Protein AF-A0A2E0H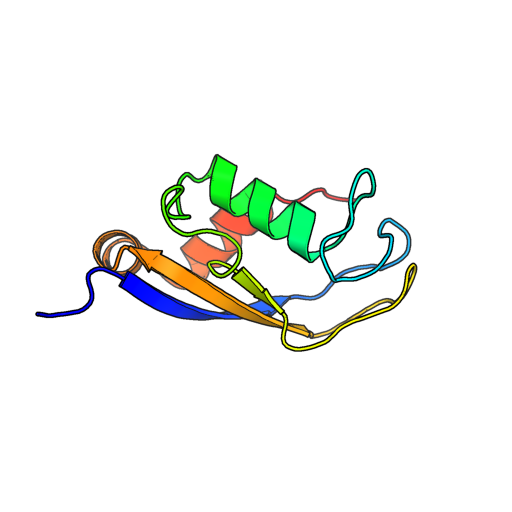Q20-F1 (afdb_monomer_lite)

Foldseek 3Di:
DPPQKDKDKDKDWDQQQQAQKADDDPPTHHVQVLLVVLCVVVVFDDPVDPDPQKDKPDIDGGRDGGPITMMMGMGGPVVPVVDDPVRVVVSSVVSGDPD

Radius of gyration: 13.51 Å; chains: 1; bounding box: 32×29×34 Å

Structure (mmCIF, N/CA/C/O backbone):
data_AF-A0A2E0HQ20-F1
#
_entry.id   AF-A0A2E0HQ20-F1
#
loop_
_atom_site.group_PDB
_atom_site.id
_atom_site.type_symbol
_atom_site.label_atom_id
_atom_site.label_alt_id
_atom_site.label_comp_id
_atom_site.label_asym_id
_atom_site.label_entity_id
_atom_site.label_seq_id
_atom_site.pdbx_PDB_ins_code
_atom_site.Cartn_x
_atom_site.Cartn_y
_atom_site.Cartn_z
_atom_site.occupancy
_atom_site.B_iso_or_equiv
_atom_site.auth_seq_id
_atom_site.auth_comp_id
_atom_site.auth_asym_id
_atom_site.auth_atom_id
_atom_site.pdbx_PDB_model_num
ATOM 1 N N . MET A 1 1 ? -17.198 17.661 16.022 1.00 44.31 1 MET A N 1
ATOM 2 C CA . MET A 1 1 ? -17.327 16.490 15.132 1.00 44.31 1 MET A CA 1
ATOM 3 C C . MET A 1 1 ? -16.014 15.743 15.207 1.00 44.31 1 MET A C 1
ATOM 5 O O . MET A 1 1 ? -14.995 16.309 14.838 1.00 44.31 1 MET A O 1
ATOM 9 N N . THR A 1 2 ? -15.994 14.564 15.818 1.00 52.59 2 THR A N 1
ATOM 10 C CA . THR A 1 2 ? -14.808 13.701 15.779 1.00 52.59 2 THR A CA 1
ATOM 11 C C . THR A 1 2 ? -14.654 13.180 14.361 1.00 52.59 2 THR A C 1
ATOM 13 O O . THR A 1 2 ? -15.635 12.729 13.785 1.00 52.59 2 THR A O 1
ATOM 16 N N . ASP A 1 3 ? -13.450 13.270 13.806 1.00 71.88 3 ASP A N 1
ATOM 17 C CA . ASP A 1 3 ? -13.147 12.690 12.502 1.00 71.88 3 ASP A CA 1
ATOM 18 C C . ASP A 1 3 ? -13.410 11.171 12.555 1.00 71.88 3 ASP A C 1
ATOM 20 O O . ASP A 1 3 ? -12.815 10.449 13.376 1.00 71.88 3 ASP A O 1
ATOM 24 N N . ASP A 1 4 ? -14.350 10.712 11.722 1.00 88.62 4 ASP A N 1
ATOM 25 C CA . ASP A 1 4 ? -14.742 9.304 11.583 1.00 88.62 4 ASP A CA 1
ATOM 26 C C . ASP A 1 4 ? -13.606 8.454 11.002 1.00 88.62 4 ASP A C 1
ATOM 28 O O . ASP A 1 4 ? -13.638 7.220 11.079 1.00 88.62 4 ASP A O 1
ATOM 32 N N . ASN A 1 5 ? -12.565 9.107 10.485 1.00 90.38 5 ASN A N 1
ATOM 33 C CA . ASN A 1 5 ? -11.354 8.477 10.004 1.00 90.38 5 ASN A CA 1
ATOM 34 C C . ASN A 1 5 ? -10.174 8.661 10.969 1.00 90.38 5 ASN A C 1
ATOM 36 O O . ASN A 1 5 ? -10.124 9.537 11.838 1.00 90.38 5 ASN A O 1
ATOM 40 N N . VAL A 1 6 ? -9.199 7.771 10.818 1.00 92.75 6 VAL A N 1
ATOM 41 C CA . VAL A 1 6 ? -7.869 7.866 11.415 1.00 92.75 6 VAL A CA 1
ATOM 42 C C . VAL A 1 6 ? -6.833 7.790 10.306 1.00 92.75 6 VAL A C 1
ATOM 44 O O . VAL A 1 6 ? -6.986 7.022 9.356 1.00 92.75 6 VAL A O 1
ATOM 47 N N . ARG A 1 7 ? -5.760 8.572 10.442 1.00 93.25 7 ARG A N 1
ATOM 48 C CA . ARG A 1 7 ? -4.629 8.552 9.514 1.00 93.25 7 ARG A CA 1
ATOM 49 C C . ARG A 1 7 ? -3.481 7.770 10.135 1.00 93.25 7 ARG A C 1
ATOM 51 O O . ARG A 1 7 ? -2.933 8.170 11.159 1.00 93.25 7 ARG A O 1
ATOM 58 N N . LEU A 1 8 ? -3.145 6.642 9.528 1.00 94.75 8 LEU A N 1
ATOM 59 C CA . LEU A 1 8 ? -2.123 5.719 10.003 1.00 94.75 8 LEU A CA 1
ATOM 60 C C . LEU A 1 8 ? -0.845 5.912 9.197 1.00 94.75 8 LEU A C 1
ATOM 62 O O . LEU A 1 8 ? -0.891 5.904 7.970 1.00 94.75 8 LEU A O 1
ATOM 66 N N . ALA A 1 9 ? 0.288 6.047 9.881 1.00 95.62 9 ALA A N 1
ATOM 67 C CA . ALA A 1 9 ? 1.598 5.978 9.251 1.00 95.62 9 ALA A CA 1
ATOM 68 C C . ALA A 1 9 ? 2.080 4.523 9.215 1.00 95.62 9 ALA A C 1
ATOM 70 O O . ALA A 1 9 ? 1.984 3.805 10.211 1.00 95.62 9 ALA A O 1
ATOM 71 N N . PHE A 1 10 ? 2.627 4.104 8.081 1.00 95.50 10 PHE A N 1
ATOM 72 C CA . PHE A 1 10 ? 3.172 2.768 7.878 1.00 95.50 10 PHE A CA 1
ATOM 73 C C . PHE A 1 10 ? 4.507 2.838 7.133 1.00 95.50 10 PHE A C 1
ATOM 75 O O . PHE A 1 10 ? 4.908 3.889 6.624 1.00 95.50 10 PHE A O 1
ATOM 82 N N . ARG A 1 11 ? 5.222 1.712 7.104 1.00 96.75 11 ARG A N 1
ATOM 83 C CA . ARG A 1 11 ? 6.467 1.559 6.350 1.00 96.75 11 ARG A CA 1
ATOM 84 C C . ARG A 1 11 ? 6.373 0.328 5.464 1.00 96.75 11 ARG A C 1
ATOM 86 O O . ARG A 1 11 ? 5.789 -0.663 5.888 1.00 96.75 11 ARG A O 1
ATOM 93 N N . ILE A 1 12 ? 6.969 0.401 4.282 1.00 95.62 12 ILE A N 1
ATOM 94 C CA . ILE A 1 12 ? 7.027 -0.694 3.306 1.00 95.62 12 ILE A CA 1
ATOM 95 C C . ILE A 1 12 ? 8.446 -0.859 2.769 1.00 95.62 12 ILE A C 1
ATOM 97 O O . ILE A 1 12 ? 9.197 0.114 2.679 1.00 95.62 12 ILE A O 1
ATOM 101 N N . GLY A 1 13 ? 8.788 -2.081 2.380 1.00 95.44 13 GLY A N 1
ATOM 102 C CA . GLY A 1 13 ? 9.915 -2.372 1.500 1.00 95.44 13 GLY A CA 1
ATOM 103 C C . GLY A 1 13 ? 9.399 -3.054 0.238 1.00 95.44 13 GLY A C 1
ATOM 104 O O . GLY A 1 13 ? 8.342 -3.678 0.279 1.00 95.44 13 GLY A O 1
ATOM 105 N N . TYR A 1 14 ? 10.109 -2.900 -0.873 1.00 95.00 14 TYR A N 1
ATOM 106 C CA . TYR A 1 14 ? 9.754 -3.531 -2.142 1.00 95.00 14 TYR A CA 1
ATOM 107 C C . TYR A 1 14 ? 10.983 -3.708 -3.032 1.00 95.00 14 TYR A C 1
ATOM 109 O O . TYR A 1 14 ? 11.934 -2.914 -2.977 1.00 95.00 14 TYR A O 1
ATOM 117 N N . LEU A 1 15 ? 10.934 -4.750 -3.861 1.00 95.62 15 LEU A N 1
ATOM 118 C CA . LEU A 1 15 ? 11.838 -4.922 -4.989 1.00 95.62 15 LEU A CA 1
ATOM 119 C C . LEU A 1 15 ? 11.279 -4.129 -6.172 1.00 95.62 15 LEU A C 1
ATOM 121 O O . LEU A 1 15 ? 10.098 -4.233 -6.484 1.00 95.62 15 LEU A O 1
ATOM 125 N N . GLY A 1 16 ? 12.096 -3.265 -6.764 1.00 95.88 16 GLY A N 1
ATOM 126 C CA . GLY A 1 16 ? 11.653 -2.272 -7.742 1.00 95.88 16 GLY A CA 1
ATOM 127 C C . GLY A 1 16 ? 11.486 -2.813 -9.157 1.00 95.88 16 GLY A C 1
ATOM 128 O O . GLY A 1 16 ? 10.800 -2.177 -9.952 1.00 95.88 16 GLY A O 1
ATOM 129 N N . ASP A 1 17 ? 12.095 -3.958 -9.466 1.00 95.69 17 ASP A N 1
ATOM 130 C CA . ASP A 1 17 ? 12.219 -4.506 -10.825 1.00 95.69 17 ASP A CA 1
ATOM 131 C C . ASP A 1 17 ? 10.856 -4.712 -11.512 1.00 95.69 17 ASP A C 1
ATOM 133 O O . ASP A 1 17 ? 10.724 -4.497 -12.716 1.00 95.69 17 ASP A O 1
ATOM 137 N N . SER A 1 18 ? 9.821 -5.044 -10.735 1.00 92.88 18 SER A N 1
ATOM 138 C CA . SER A 1 18 ? 8.445 -5.267 -11.203 1.00 92.88 18 SER A CA 1
ATOM 139 C C . SER A 1 18 ? 7.603 -3.980 -11.322 1.00 92.88 18 SER A C 1
ATOM 141 O O . SER A 1 18 ? 6.418 -4.049 -11.660 1.00 92.88 18 SER A O 1
ATOM 143 N N . PHE A 1 19 ? 8.160 -2.798 -11.019 1.00 96.06 19 PHE A N 1
ATOM 144 C CA . PHE A 1 19 ? 7.403 -1.546 -10.884 1.00 96.06 19 PHE A CA 1
ATOM 145 C C . PHE A 1 19 ? 7.962 -0.394 -11.725 1.00 96.06 19 PHE A C 1
ATOM 147 O O . PHE A 1 19 ? 9.163 -0.125 -11.764 1.00 96.06 19 PHE A O 1
ATOM 154 N N . HIS A 1 20 ? 7.053 0.404 -12.291 1.00 96.94 20 HIS A N 1
ATOM 155 C CA . HIS A 1 20 ? 7.361 1.632 -13.036 1.00 96.94 20 HIS A CA 1
ATOM 156 C C . HIS A 1 20 ? 7.513 2.855 -12.110 1.00 96.94 20 HIS A C 1
ATOM 158 O O . HIS A 1 20 ? 7.130 3.975 -12.449 1.00 96.94 20 HIS A O 1
ATOM 164 N N . GLY A 1 21 ? 8.060 2.628 -10.914 1.00 96.69 21 GLY A N 1
ATOM 165 C CA . GLY A 1 21 ? 8.233 3.620 -9.856 1.00 96.69 21 GLY A CA 1
ATOM 166 C C . GLY A 1 21 ? 7.171 3.530 -8.760 1.00 96.69 21 GLY A C 1
ATOM 167 O O . GLY A 1 21 ? 6.274 2.678 -8.783 1.00 96.69 21 GLY A O 1
ATOM 168 N N . SER A 1 22 ? 7.285 4.402 -7.754 1.00 96.69 22 SER A N 1
ATOM 169 C CA . SER A 1 22 ? 6.403 4.336 -6.581 1.00 96.69 22 SER A CA 1
ATOM 170 C C . SER A 1 22 ? 5.045 5.012 -6.768 1.00 96.69 22 SER A C 1
ATOM 172 O O . SER A 1 22 ? 4.063 4.519 -6.223 1.00 96.69 22 SER A O 1
ATOM 174 N N . GLN A 1 23 ? 4.971 6.121 -7.507 1.00 95.12 23 GLN A N 1
ATOM 175 C CA . GLN A 1 23 ? 3.760 6.939 -7.683 1.00 95.12 23 GLN A CA 1
ATOM 176 C C . GLN A 1 23 ? 2.819 6.360 -8.744 1.00 95.12 23 GLN A C 1
ATOM 178 O O . GLN A 1 23 ? 3.293 5.824 -9.742 1.00 95.12 23 GLN A O 1
ATOM 183 N N . ILE A 1 24 ? 1.499 6.498 -8.559 1.00 93.19 24 ILE A N 1
ATOM 184 C CA . ILE A 1 24 ? 0.493 6.087 -9.559 1.00 93.19 24 ILE A CA 1
ATOM 185 C C . ILE A 1 24 ? 0.729 6.794 -10.894 1.00 93.19 24 ILE A C 1
ATOM 187 O O . ILE A 1 24 ? 0.916 8.008 -10.950 1.00 93.19 24 ILE A O 1
ATOM 191 N N . GLN A 1 25 ? 0.656 6.009 -11.965 1.00 90.12 25 GLN A N 1
ATOM 192 C CA . GLN A 1 25 ? 0.680 6.450 -13.352 1.00 90.12 25 GLN A CA 1
ATOM 193 C C . GLN A 1 25 ? -0.381 5.649 -14.128 1.00 90.12 25 GLN A C 1
ATOM 195 O O . GLN A 1 25 ? -0.664 4.512 -13.739 1.00 90.12 25 GLN A O 1
ATOM 200 N N . PRO A 1 26 ? -0.989 6.211 -15.187 1.00 90.81 26 PRO A N 1
ATOM 201 C CA . PRO A 1 26 ? -1.905 5.465 -16.045 1.00 90.81 26 PRO A CA 1
ATOM 202 C C . PRO A 1 26 ? -1.237 4.222 -16.644 1.00 90.81 26 PRO A C 1
ATOM 204 O O . PRO A 1 26 ? -0.071 4.272 -17.029 1.00 90.81 26 PRO A O 1
ATOM 207 N N . ASP A 1 27 ? -1.991 3.126 -16.719 1.00 92.44 27 ASP A N 1
ATOM 208 C CA . ASP A 1 27 ? -1.676 1.920 -17.501 1.00 92.44 27 ASP A CA 1
ATOM 209 C C . ASP A 1 27 ? -0.395 1.148 -17.128 1.00 92.44 27 ASP A C 1
ATOM 211 O O . ASP A 1 27 ? -0.023 0.200 -17.820 1.00 92.44 27 ASP A O 1
ATOM 215 N N . VAL A 1 28 ? 0.261 1.482 -16.012 1.00 95.25 28 VAL A N 1
ATOM 216 C CA . VAL A 1 28 ? 1.467 0.782 -15.538 1.00 95.25 28 VAL A CA 1
ATOM 217 C C . VAL A 1 28 ? 1.364 0.365 -14.070 1.00 95.25 28 VAL A C 1
ATOM 219 O O . VAL A 1 28 ? 0.727 1.028 -13.251 1.00 95.25 28 VAL A O 1
ATOM 222 N N . LYS A 1 29 ? 2.026 -0.746 -13.715 1.00 95.12 29 LYS A N 1
ATOM 223 C CA . LYS A 1 29 ? 2.126 -1.234 -12.327 1.00 95.12 29 LYS A CA 1
ATOM 224 C C . LYS A 1 29 ? 3.069 -0.327 -11.531 1.00 95.12 29 LYS A C 1
ATOM 226 O O . LYS A 1 29 ? 4.225 -0.136 -11.914 1.00 95.12 29 LYS A O 1
ATOM 231 N N . THR A 1 30 ? 2.590 0.204 -10.408 1.00 96.38 30 THR A N 1
ATOM 232 C CA . THR A 1 30 ? 3.361 1.055 -9.486 1.00 96.38 30 THR A CA 1
ATOM 233 C C . THR A 1 30 ? 3.121 0.614 -8.047 1.00 96.38 30 THR A C 1
ATOM 235 O O . THR A 1 30 ? 2.095 0.004 -7.739 1.00 96.38 30 THR A O 1
ATOM 238 N N . VAL A 1 31 ? 4.056 0.922 -7.147 1.00 96.06 31 VAL A N 1
ATOM 239 C CA . VAL A 1 31 ? 3.968 0.476 -5.743 1.00 96.06 31 VAL A CA 1
ATOM 240 C C . VAL A 1 31 ? 2.724 1.042 -5.053 1.00 96.06 31 VAL A C 1
ATOM 242 O O . VAL A 1 31 ? 1.983 0.317 -4.393 1.00 96.06 31 VAL A O 1
ATOM 245 N N . GLN A 1 32 ? 2.456 2.340 -5.223 1.00 95.81 32 GLN A N 1
ATOM 246 C CA . GLN A 1 32 ? 1.265 2.977 -4.662 1.00 95.81 32 GLN A CA 1
ATOM 247 C C . GLN A 1 32 ? -0.024 2.421 -5.284 1.00 95.81 32 GLN A C 1
ATOM 249 O O . GLN A 1 32 ? -1.019 2.284 -4.574 1.00 95.81 32 GLN A O 1
ATOM 254 N N . GLY A 1 33 ? -0.005 2.072 -6.576 1.00 94.56 33 GLY A N 1
ATOM 255 C CA . GLY A 1 33 ? -1.132 1.439 -7.261 1.00 94.56 33 GLY A CA 1
ATOM 256 C C . GLY A 1 33 ? -1.498 0.080 -6.659 1.00 94.56 33 GLY A C 1
ATOM 257 O O . GLY A 1 33 ? -2.661 -0.136 -6.314 1.00 94.56 33 GLY A O 1
ATOM 258 N N . GLU A 1 34 ? -0.514 -0.801 -6.448 1.00 95.44 34 GLU A N 1
ATOM 259 C CA . GLU A 1 34 ? -0.757 -2.115 -5.82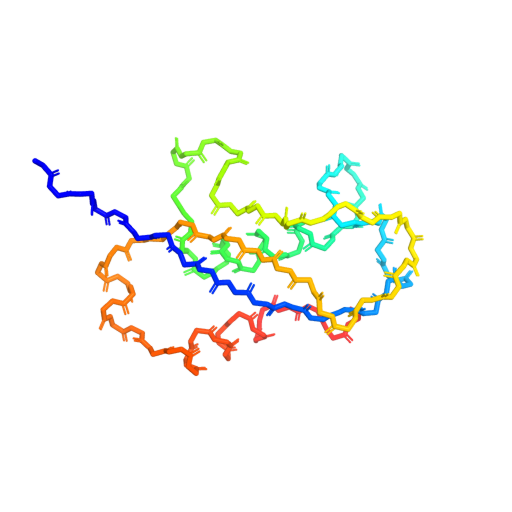9 1.00 95.44 34 GLU A CA 1
ATOM 260 C C . GLU A 1 34 ? -1.201 -1.994 -4.365 1.00 95.44 34 GLU A C 1
ATOM 262 O O . GLU A 1 34 ? -2.132 -2.683 -3.950 1.00 95.44 34 GLU A O 1
ATOM 267 N N . LEU A 1 35 ? -0.641 -1.052 -3.597 1.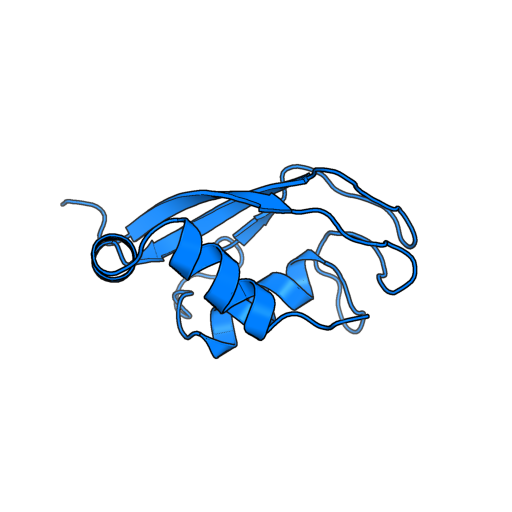00 95.38 35 LEU A N 1
ATOM 268 C CA . LEU A 1 35 ? -1.142 -0.766 -2.250 1.00 95.38 35 LEU A CA 1
ATOM 269 C C . LEU A 1 35 ? -2.609 -0.315 -2.279 1.00 95.38 35 LEU A C 1
ATOM 271 O O . LEU A 1 35 ? -3.434 -0.833 -1.531 1.00 95.38 35 LEU A O 1
ATOM 275 N N . ILE A 1 36 ? -2.976 0.620 -3.155 1.00 94.25 36 ILE A N 1
ATOM 276 C CA . ILE A 1 36 ? -4.367 1.085 -3.264 1.00 94.25 36 ILE A CA 1
ATOM 277 C C . ILE A 1 36 ? -5.302 -0.053 -3.675 1.00 94.25 36 ILE A C 1
ATOM 279 O O . ILE A 1 36 ? -6.401 -0.168 -3.132 1.00 94.25 36 ILE A O 1
ATOM 283 N N . LYS A 1 37 ? -4.872 -0.922 -4.590 1.00 93.44 37 LYS A N 1
ATOM 284 C CA . LYS A 1 37 ? -5.612 -2.122 -4.990 1.00 93.44 37 LYS A CA 1
ATOM 285 C C . LYS A 1 37 ? -5.836 -3.070 -3.807 1.00 93.44 37 LYS A C 1
ATOM 287 O O . LYS A 1 37 ? -6.988 -3.432 -3.569 1.00 93.44 37 LYS A O 1
ATOM 292 N N . ALA A 1 38 ? -4.801 -3.387 -3.027 1.00 95.75 38 ALA A N 1
ATOM 293 C CA . ALA A 1 38 ? -4.910 -4.233 -1.835 1.00 95.75 38 ALA A CA 1
ATOM 294 C C . ALA A 1 38 ? -5.885 -3.642 -0.798 1.00 95.75 38 ALA A C 1
ATOM 296 O O . ALA A 1 38 ? -6.829 -4.299 -0.355 1.00 95.75 38 ALA A O 1
ATOM 297 N N . PHE A 1 39 ? -5.746 -2.353 -0.472 1.00 95.06 39 PHE A N 1
ATOM 298 C CA . PHE A 1 39 ? -6.650 -1.687 0.473 1.00 95.06 39 PHE A CA 1
ATOM 299 C C . PHE A 1 39 ? -8.096 -1.572 -0.053 1.00 95.06 39 PHE A C 1
ATOM 301 O O . PHE A 1 39 ? -9.048 -1.608 0.734 1.00 95.06 39 PHE A O 1
ATOM 308 N N . ASN A 1 40 ? -8.293 -1.461 -1.370 1.00 93.38 40 ASN A N 1
ATOM 309 C CA . ASN A 1 40 ? -9.619 -1.495 -1.989 1.00 93.38 40 ASN A CA 1
ATOM 310 C C . ASN A 1 40 ? -10.259 -2.889 -1.928 1.00 93.38 40 ASN A C 1
ATOM 312 O O . ASN A 1 40 ? -11.454 -2.983 -1.639 1.00 93.38 40 ASN A O 1
ATOM 316 N N . GLN A 1 41 ? -9.492 -3.960 -2.159 1.00 94.81 41 GLN A N 1
ATOM 317 C CA . GLN A 1 41 ? -9.965 -5.346 -2.018 1.00 94.81 41 GLN A CA 1
ATOM 318 C C . GLN A 1 41 ? -10.415 -5.635 -0.581 1.00 94.81 41 GLN A C 1
ATOM 320 O O . GLN A 1 41 ? -11.482 -6.212 -0.365 1.00 94.81 41 GLN A O 1
ATOM 325 N N . LEU A 1 42 ? -9.671 -5.112 0.396 1.00 95.56 42 LEU A N 1
ATOM 326 C CA . LEU A 1 42 ? -10.019 -5.148 1.817 1.00 95.56 42 LEU A CA 1
ATOM 327 C C . LEU A 1 42 ? -11.220 -4.256 2.191 1.00 95.56 42 LEU A C 1
ATOM 329 O O . LEU A 1 42 ? -11.749 -4.374 3.297 1.00 95.56 42 LEU A O 1
ATOM 333 N N . LYS A 1 43 ? -11.683 -3.381 1.286 1.00 94.44 43 LYS A N 1
ATOM 334 C CA . LYS A 1 43 ? -12.742 -2.374 1.510 1.00 94.44 43 LYS A CA 1
ATOM 335 C C . LYS A 1 43 ? -12.399 -1.369 2.618 1.00 94.44 43 LYS A C 1
ATOM 337 O O . LYS A 1 43 ? -13.277 -0.935 3.365 1.00 94.44 43 LYS A O 1
ATOM 342 N N . TRP A 1 44 ? -11.120 -1.019 2.749 1.00 94.62 44 TRP A N 1
ATOM 343 C CA . TRP A 1 44 ? -10.629 -0.131 3.810 1.00 94.62 44 TRP A CA 1
ATOM 344 C C . TRP A 1 44 ? -10.584 1.341 3.408 1.00 94.62 44 TRP A C 1
ATOM 346 O O . TRP A 1 44 ? -10.654 2.200 4.286 1.00 94.62 44 TRP A O 1
ATOM 356 N N . LEU A 1 45 ? -10.480 1.635 2.108 1.00 92.38 45 LEU A N 1
ATOM 357 C CA . LEU A 1 45 ? -10.482 3.007 1.601 1.00 92.38 45 LEU A CA 1
ATOM 358 C C . LEU A 1 45 ? -11.909 3.514 1.398 1.00 92.38 45 LEU A C 1
ATOM 360 O O . LEU A 1 45 ? -12.790 2.787 0.930 1.00 92.38 45 LEU A O 1
ATOM 364 N N . ASP A 1 46 ? -12.116 4.788 1.715 1.00 86.88 46 ASP A N 1
ATOM 365 C CA . ASP A 1 46 ? -13.350 5.486 1.388 1.00 86.88 46 ASP A CA 1
ATOM 366 C C . ASP A 1 46 ? -13.360 5.855 -0.098 1.00 86.88 46 ASP A C 1
ATOM 368 O O . ASP A 1 46 ? -12.580 6.690 -0.552 1.00 86.88 46 ASP A O 1
ATOM 372 N N . LYS A 1 47 ? -14.264 5.235 -0.859 1.00 80.19 47 LYS A N 1
ATOM 373 C CA . LYS A 1 47 ? -14.405 5.471 -2.302 1.00 80.19 47 LYS A CA 1
ATOM 374 C C . LYS A 1 47 ? -14.954 6.858 -2.645 1.00 80.19 47 LYS A C 1
ATOM 376 O O . LYS A 1 47 ? -14.910 7.227 -3.810 1.00 80.19 47 LYS A O 1
ATOM 381 N N . SER A 1 48 ? -15.493 7.593 -1.671 1.00 80.31 48 SER A N 1
ATOM 382 C CA .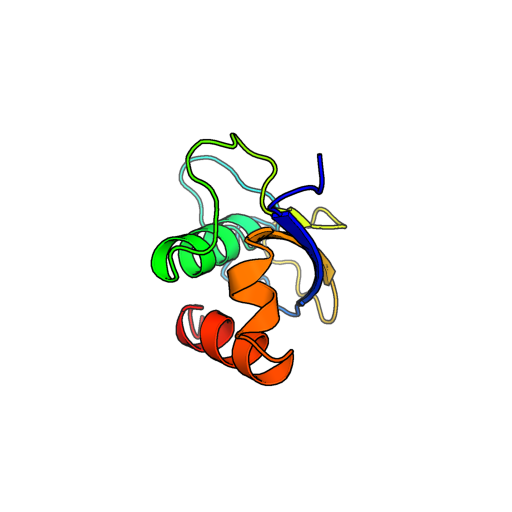 SER A 1 48 ? -15.954 8.975 -1.866 1.00 80.31 48 SER A CA 1
ATOM 383 C C . SER A 1 48 ? -14.829 10.011 -1.753 1.00 80.31 48 SER A C 1
ATOM 385 O O . SER A 1 48 ? -15.025 11.169 -2.110 1.00 80.31 48 SER A O 1
ATOM 387 N N . GLN A 1 49 ? -13.655 9.602 -1.264 1.00 71.38 49 GLN A N 1
ATOM 388 C CA . GLN A 1 49 ? -12.473 10.448 -1.133 1.00 71.38 49 GLN A CA 1
ATOM 389 C C . GLN A 1 49 ? -11.561 10.236 -2.345 1.00 71.38 49 GLN A C 1
ATOM 391 O O . GLN A 1 49 ? -10.912 9.194 -2.470 1.00 71.38 49 GLN A O 1
ATOM 396 N N . ASP A 1 50 ? -11.490 11.232 -3.225 1.00 62.16 50 ASP A N 1
ATOM 397 C CA . ASP A 1 50 ? -10.619 11.178 -4.397 1.00 62.16 50 ASP A CA 1
ATOM 398 C C . ASP A 1 50 ? -9.135 11.319 -4.015 1.00 62.16 50 ASP A C 1
ATOM 400 O O . ASP A 1 50 ? -8.717 12.250 -3.325 1.00 62.16 50 ASP A O 1
ATOM 404 N N . GLY A 1 51 ? -8.316 10.375 -4.489 1.00 60.94 51 GLY A N 1
ATOM 405 C CA . GLY A 1 51 ? -6.868 10.534 -4.697 1.00 60.94 51 GLY A CA 1
ATOM 406 C C . GLY A 1 51 ? -5.940 10.642 -3.476 1.00 60.94 51 GLY A C 1
ATOM 407 O O . GLY A 1 51 ? -4.728 10.519 -3.646 1.00 60.94 51 GLY A O 1
ATOM 408 N N . HIS A 1 52 ? -6.448 10.830 -2.253 1.00 72.94 52 HIS A N 1
ATOM 409 C CA . HIS A 1 52 ? -5.602 11.166 -1.088 1.00 72.94 52 HIS A CA 1
ATOM 410 C C . HIS A 1 52 ? -5.687 10.200 0.097 1.00 72.94 52 HIS A C 1
ATOM 412 O O . HIS A 1 52 ? -5.100 10.458 1.151 1.00 72.94 52 HIS A O 1
ATOM 418 N N . ASN A 1 53 ? -6.361 9.062 -0.071 1.00 86.06 53 ASN A N 1
ATOM 419 C CA . ASN A 1 53 ? -6.474 8.075 0.999 1.00 86.06 53 ASN A CA 1
ATOM 420 C C . ASN A 1 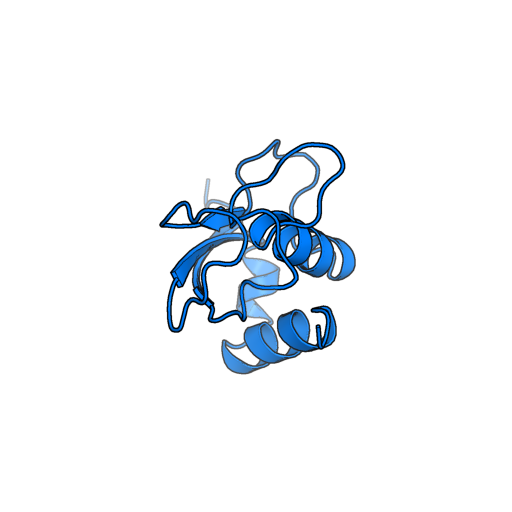53 ? -5.159 7.364 1.308 1.00 86.06 53 ASN A C 1
ATOM 422 O O . ASN A 1 53 ? -5.010 6.907 2.431 1.00 86.06 53 ASN A O 1
ATOM 426 N N . LEU A 1 54 ? -4.227 7.259 0.353 1.00 93.69 54 LEU A N 1
ATOM 427 C CA . LEU A 1 54 ? -2.928 6.614 0.542 1.00 93.69 54 LEU A CA 1
ATOM 428 C C . LEU A 1 54 ? -1.837 7.412 -0.171 1.00 93.69 54 LEU A C 1
ATOM 430 O O . LEU A 1 54 ? -1.892 7.592 -1.386 1.00 93.69 54 LEU A O 1
ATOM 434 N N . VAL A 1 55 ? -0.841 7.874 0.585 1.00 94.19 55 VAL A N 1
ATOM 435 C CA . VAL A 1 55 ? 0.254 8.717 0.082 1.00 94.19 55 VAL A CA 1
ATOM 436 C C . VAL A 1 55 ? 1.589 8.158 0.554 1.00 94.19 55 VAL A C 1
ATOM 438 O O . VAL A 1 55 ? 1.740 7.854 1.736 1.00 94.19 55 VAL A O 1
ATOM 441 N N . LEU A 1 56 ? 2.559 8.048 -0.354 1.00 96.12 56 LEU A N 1
ATOM 442 C CA . LEU A 1 56 ? 3.932 7.652 -0.035 1.00 96.12 56 LEU A CA 1
ATOM 443 C C . LEU A 1 56 ? 4.811 8.877 0.240 1.00 96.12 56 LEU A C 1
ATOM 445 O O . LEU A 1 56 ? 4.630 9.933 -0.364 1.00 96.12 56 LEU A O 1
ATOM 449 N N . SER A 1 57 ? 5.774 8.731 1.149 1.00 94.62 57 SER A N 1
ATOM 450 C CA . SER A 1 57 ? 6.681 9.805 1.573 1.00 94.62 57 SER A CA 1
ATOM 451 C C . SER A 1 57 ? 7.738 10.159 0.527 1.00 94.62 57 SER A C 1
ATOM 453 O O . SER A 1 57 ? 8.286 11.257 0.573 1.00 94.62 57 SER A O 1
ATOM 455 N N . SER A 1 58 ? 8.033 9.252 -0.406 1.00 93.88 58 SER A N 1
ATOM 456 C CA . SER A 1 58 ? 8.988 9.492 -1.486 1.00 93.88 58 SER A CA 1
ATOM 457 C C . SER A 1 58 ? 8.496 8.974 -2.834 1.00 93.88 58 SER A C 1
ATOM 459 O O . SER A 1 58 ? 7.749 7.991 -2.934 1.00 93.88 58 SER A O 1
ATOM 461 N N . ARG A 1 59 ? 8.971 9.645 -3.886 1.00 96.00 59 ARG A N 1
ATOM 462 C CA . ARG A 1 59 ? 8.880 9.191 -5.269 1.00 96.00 59 ARG A CA 1
ATOM 463 C C . ARG A 1 59 ? 10.155 8.433 -5.624 1.00 96.00 59 ARG A C 1
ATOM 465 O O . ARG A 1 59 ? 11.246 8.919 -5.341 1.00 96.00 59 ARG A O 1
ATOM 472 N N . THR A 1 60 ? 10.004 7.275 -6.244 1.00 97.06 60 THR A N 1
ATOM 473 C CA . THR A 1 60 ? 11.109 6.521 -6.835 1.00 97.06 60 THR A CA 1
ATOM 474 C C . THR A 1 60 ? 10.852 6.299 -8.316 1.00 97.06 60 THR A C 1
ATOM 476 O O . THR A 1 60 ? 9.694 6.216 -8.741 1.00 97.06 60 THR A O 1
ATOM 479 N N . ASP A 1 61 ? 11.937 6.226 -9.081 1.00 97.44 61 ASP A N 1
ATOM 480 C CA . ASP A 1 61 ? 11.900 5.866 -10.494 1.00 97.44 61 ASP A CA 1
ATOM 481 C C . ASP A 1 61 ? 11.700 4.352 -10.670 1.00 97.44 61 ASP A C 1
ATOM 483 O O . ASP A 1 61 ? 11.785 3.573 -9.714 1.00 97.44 61 ASP A O 1
ATOM 487 N N . ALA A 1 62 ? 11.399 3.937 -11.901 1.00 97.44 62 ALA A N 1
ATOM 488 C CA . ALA A 1 62 ? 11.227 2.533 -12.260 1.00 97.44 62 ALA A CA 1
ATOM 489 C C . ALA A 1 62 ? 12.463 1.691 -11.904 1.00 97.44 62 ALA A C 1
ATOM 491 O O . ALA A 1 62 ? 13.594 2.140 -12.088 1.00 97.44 62 ALA A O 1
ATOM 492 N N . GLY A 1 63 ? 12.250 0.476 -11.387 1.00 96.44 63 GLY A N 1
ATOM 493 C CA . GLY A 1 63 ? 13.341 -0.438 -11.021 1.00 96.44 63 GLY A CA 1
ATOM 494 C C . GLY A 1 63 ? 14.046 -0.139 -9.689 1.00 96.44 63 GLY A C 1
ATOM 495 O O . GLY A 1 63 ? 14.916 -0.897 -9.270 1.00 96.44 63 GLY A O 1
ATOM 496 N N . VAL A 1 64 ? 13.709 0.945 -8.981 1.00 98.06 64 VAL A N 1
ATOM 497 C CA . VAL A 1 64 ? 14.402 1.294 -7.728 1.00 98.06 64 VAL A CA 1
ATOM 498 C C . VAL A 1 64 ? 13.961 0.390 -6.576 1.00 98.06 64 VAL A C 1
ATOM 500 O O . VAL A 1 64 ? 12.812 0.425 -6.141 1.00 98.06 64 VAL A O 1
ATOM 503 N N . ASN A 1 65 ? 14.912 -0.360 -6.019 1.00 97.25 65 ASN A N 1
ATOM 504 C CA . ASN A 1 65 ? 14.722 -1.158 -4.809 1.00 97.25 65 ASN A CA 1
ATOM 505 C C . ASN A 1 65 ? 14.669 -0.278 -3.556 1.00 97.25 65 ASN A C 1
ATOM 507 O O . ASN A 1 65 ? 15.496 0.621 -3.374 1.00 97.25 65 ASN A O 1
ATOM 511 N N . VAL A 1 66 ? 13.740 -0.572 -2.643 1.00 96.81 66 VAL A N 1
ATOM 512 C CA . VAL A 1 66 ? 13.584 0.194 -1.402 1.00 96.81 66 VAL A CA 1
ATOM 513 C C . VAL A 1 66 ? 13.445 -0.726 -0.205 1.00 96.81 66 VAL A C 1
ATOM 515 O O . VAL A 1 66 ? 12.518 -1.519 -0.099 1.00 96.81 66 VAL A O 1
ATOM 518 N N . ARG A 1 67 ? 14.340 -0.551 0.769 1.00 96.25 67 ARG A N 1
ATOM 519 C CA . ARG A 1 67 ? 14.267 -1.264 2.049 1.00 96.25 67 ARG A CA 1
ATOM 520 C C . ARG A 1 67 ? 13.211 -0.680 2.987 1.00 96.25 67 ARG A C 1
ATOM 522 O O . ARG A 1 67 ? 12.622 -1.413 3.774 1.00 96.25 67 ARG A O 1
ATOM 529 N N . LEU A 1 68 ? 13.030 0.641 2.958 1.00 96.44 68 LEU A N 1
ATOM 530 C CA . LEU A 1 68 ? 12.110 1.335 3.851 1.00 96.44 68 LEU A CA 1
ATOM 531 C C . LEU A 1 68 ? 11.619 2.645 3.221 1.00 96.44 68 LEU A C 1
ATOM 533 O O . LEU A 1 68 ? 12.335 3.643 3.222 1.00 96.44 68 LEU A O 1
ATOM 537 N N . ASN A 1 69 ? 10.390 2.641 2.708 1.00 96.25 69 ASN A N 1
ATOM 538 C CA . ASN A 1 69 ? 9.620 3.843 2.396 1.00 96.25 69 ASN A CA 1
ATOM 539 C C . ASN A 1 69 ? 8.565 4.077 3.482 1.00 96.25 69 ASN A C 1
ATOM 541 O O . ASN A 1 69 ? 8.074 3.123 4.088 1.00 96.25 69 ASN A O 1
ATOM 545 N N . GLY A 1 70 ? 8.201 5.336 3.708 1.00 97.25 70 GLY A N 1
ATOM 546 C CA . GLY A 1 70 ? 7.069 5.719 4.545 1.00 97.25 70 GLY A CA 1
ATOM 547 C C . GLY A 1 70 ? 5.805 5.914 3.716 1.00 97.25 70 GLY A C 1
ATOM 548 O O . GLY A 1 70 ? 5.863 6.280 2.542 1.00 97.25 70 GLY A O 1
ATOM 549 N N . GLY A 1 71 ? 4.654 5.696 4.337 1.00 95.94 71 GLY A N 1
ATOM 550 C CA . GLY A 1 71 ? 3.365 6.044 3.764 1.00 95.94 71 GLY A CA 1
ATOM 551 C C . GLY A 1 71 ? 2.353 6.398 4.839 1.00 95.94 71 GLY A C 1
ATOM 552 O O . GLY A 1 71 ? 2.525 6.070 6.014 1.00 95.94 71 GLY A O 1
ATOM 553 N N . VAL A 1 72 ? 1.294 7.087 4.435 1.00 96.00 72 VAL A N 1
ATOM 554 C CA . VAL A 1 72 ? 0.128 7.351 5.276 1.00 96.00 72 VAL A CA 1
ATOM 555 C C . VAL A 1 72 ? -1.126 6.854 4.587 1.00 96.00 72 VAL A C 1
ATOM 557 O O . VAL A 1 72 ? -1.266 7.037 3.379 1.00 96.00 72 VAL A O 1
ATOM 560 N N . VAL A 1 73 ? -2.036 6.259 5.356 1.00 95.38 73 VAL A N 1
ATOM 561 C CA . VAL A 1 73 ? -3.351 5.832 4.876 1.00 95.38 73 VAL A CA 1
ATOM 562 C C . VAL A 1 73 ? -4.463 6.311 5.802 1.00 95.38 73 VAL A C 1
ATOM 564 O O . VAL A 1 73 ? -4.331 6.228 7.023 1.00 95.38 73 VAL A O 1
ATOM 567 N N . SER A 1 74 ? -5.550 6.819 5.230 1.00 94.25 74 SER A N 1
ATOM 568 C CA . SER A 1 74 ? -6.771 7.173 5.955 1.00 94.25 74 SER A CA 1
ATOM 569 C C . SER A 1 74 ? -7.756 6.008 5.904 1.00 94.25 74 SER A C 1
ATOM 571 O O . SER A 1 74 ? -8.119 5.556 4.820 1.00 94.25 74 SER A O 1
ATOM 573 N N . ILE A 1 75 ? -8.190 5.523 7.069 1.00 93.06 75 ILE A N 1
ATOM 574 C CA . ILE A 1 75 ? -9.193 4.454 7.196 1.00 93.06 75 ILE A CA 1
ATOM 575 C C . ILE A 1 75 ? -10.224 4.804 8.270 1.00 93.06 75 ILE A C 1
ATOM 577 O O . ILE A 1 75 ? -9.966 5.646 9.132 1.00 93.06 75 ILE A O 1
ATOM 581 N N . LYS A 1 76 ? -11.365 4.107 8.282 1.00 93.31 76 LYS A N 1
ATOM 582 C CA . LYS A 1 76 ? -12.387 4.288 9.324 1.00 93.31 76 LYS A CA 1
ATOM 583 C C . LYS A 1 76 ? -11.818 4.028 10.718 1.00 93.31 76 LYS A C 1
ATOM 585 O O . LYS A 1 76 ? -11.168 3.010 10.966 1.00 93.31 76 LYS A O 1
ATOM 590 N N . ARG A 1 77 ? -12.146 4.903 11.666 1.00 93.25 77 ARG A N 1
ATOM 591 C CA . ARG A 1 77 ? -11.757 4.767 13.076 1.00 93.25 77 ARG A CA 1
ATOM 592 C C . ARG A 1 77 ? -12.229 3.448 13.682 1.00 93.25 77 ARG A C 1
ATOM 594 O O . ARG A 1 77 ? -11.458 2.793 14.377 1.00 93.25 77 ARG A O 1
ATOM 601 N N . SER A 1 78 ? -13.464 3.044 13.387 1.00 94.56 78 SER A N 1
ATOM 602 C CA . SER A 1 78 ? -14.043 1.783 13.865 1.00 94.56 78 SER A CA 1
ATOM 603 C C . SER A 1 78 ? -13.289 0.555 13.348 1.00 94.56 78 SER A C 1
ATOM 605 O O . SER A 1 78 ? -13.085 -0.399 14.095 1.00 94.56 78 SER A O 1
ATOM 607 N N . LEU A 1 79 ? -12.807 0.598 12.101 1.00 94.38 79 LEU A N 1
ATOM 608 C CA . LEU A 1 79 ? -11.955 -0.448 11.540 1.00 94.38 79 LEU A CA 1
ATOM 609 C C . LEU A 1 79 ? -10.623 -0.527 12.294 1.00 94.38 79 LEU A C 1
ATOM 611 O O . LEU A 1 79 ? -10.217 -1.614 12.695 1.00 94.38 79 LEU A O 1
ATOM 615 N N . TRP A 1 80 ? -9.963 0.610 12.536 1.00 94.31 80 TRP A N 1
ATOM 616 C CA . TRP A 1 80 ? -8.704 0.617 13.287 1.00 94.31 80 TRP A CA 1
ATOM 617 C C . TRP A 1 80 ? -8.867 0.095 14.717 1.00 94.31 80 TRP A C 1
ATOM 619 O O . TRP A 1 80 ? -8.031 -0.671 15.180 1.00 94.31 80 TRP A O 1
ATOM 629 N N . GLN A 1 81 ? -9.964 0.441 15.394 1.00 94.62 81 GLN A N 1
ATOM 630 C CA . GLN A 1 81 ? -10.273 -0.069 16.735 1.00 94.62 81 GLN A CA 1
ATOM 631 C C . GLN A 1 81 ? -10.478 -1.593 16.771 1.00 94.62 81 GLN A C 1
ATOM 633 O O . GLN A 1 81 ? -10.224 -2.216 17.799 1.00 94.62 81 GLN A O 1
ATOM 638 N N . ALA A 1 82 ? -10.921 -2.199 15.665 1.00 94.25 82 ALA A N 1
ATOM 639 C CA . ALA A 1 82 ? -11.089 -3.648 15.539 1.00 94.25 82 ALA A CA 1
ATOM 640 C C . ALA A 1 82 ? -9.801 -4.383 15.109 1.00 94.25 82 ALA A C 1
ATOM 642 O O . ALA A 1 82 ? -9.696 -5.607 15.253 1.00 94.25 82 ALA A O 1
ATOM 643 N N . LEU A 1 83 ? -8.819 -3.657 14.568 1.00 93.81 83 LEU A N 1
ATOM 644 C CA . LEU A 1 83 ? -7.547 -4.195 14.096 1.00 93.81 83 LEU A CA 1
ATOM 645 C C . LEU A 1 83 ? -6.436 -4.023 15.139 1.00 93.81 83 LEU A C 1
ATOM 647 O O . LEU A 1 83 ? -6.497 -3.219 16.060 1.00 93.81 83 LEU A O 1
ATOM 651 N N . THR A 1 84 ? -5.370 -4.797 14.966 1.00 92.38 84 THR A N 1
ATOM 652 C CA . THR A 1 84 ? -4.082 -4.553 15.625 1.00 92.38 84 THR A CA 1
ATOM 653 C C . THR A 1 84 ? -3.040 -4.258 14.548 1.00 92.38 84 THR A C 1
ATOM 655 O O . THR A 1 84 ? -3.235 -4.695 13.408 1.00 92.38 84 THR A O 1
ATOM 658 N N . PRO A 1 85 ? -1.903 -3.608 14.869 1.00 93.56 85 PRO A N 1
ATOM 659 C CA . PRO A 1 85 ? -0.840 -3.377 13.888 1.00 93.56 85 PRO A CA 1
ATOM 660 C C . PRO A 1 85 ? -0.419 -4.655 13.145 1.00 93.56 85 PRO A C 1
ATOM 662 O O . PRO A 1 85 ? -0.274 -4.657 11.929 1.00 93.56 85 PRO A O 1
ATOM 665 N N . ARG A 1 86 ? -0.313 -5.786 13.858 1.00 95.19 86 ARG A N 1
ATOM 666 C CA . ARG A 1 86 ? 0.056 -7.076 13.255 1.00 95.19 86 ARG A CA 1
ATOM 667 C C . ARG A 1 86 ? -1.020 -7.629 12.317 1.00 95.19 86 ARG A C 1
ATOM 669 O O . ARG A 1 86 ? -0.681 -8.190 11.282 1.00 95.19 86 ARG A O 1
ATOM 676 N N . LYS A 1 87 ? -2.304 -7.489 12.672 1.00 95.50 87 LYS A N 1
ATOM 677 C CA . LYS A 1 87 ? -3.417 -7.903 11.801 1.00 95.50 87 LYS A CA 1
ATOM 678 C C . LYS A 1 87 ? -3.509 -7.024 10.557 1.00 95.50 87 LYS A C 1
ATOM 680 O O . LYS A 1 87 ? -3.814 -7.547 9.496 1.00 95.50 87 LYS A O 1
ATOM 685 N N . MET A 1 88 ? -3.228 -5.726 10.692 1.00 94.38 88 MET A N 1
ATOM 686 C CA . MET A 1 88 ? -3.164 -4.803 9.562 1.00 94.38 88 MET A CA 1
ATOM 687 C C . MET A 1 88 ? -2.100 -5.249 8.561 1.00 94.38 88 MET A C 1
ATOM 689 O O . MET A 1 88 ? -2.433 -5.453 7.402 1.00 94.38 88 MET A O 1
ATOM 693 N N . ILE A 1 89 ? -0.860 -5.440 9.028 1.00 95.19 89 ILE A N 1
ATOM 694 C CA . ILE A 1 89 ? 0.261 -5.871 8.179 1.00 95.19 89 ILE A CA 1
ATOM 695 C C . ILE A 1 89 ? -0.104 -7.162 7.451 1.00 95.19 89 ILE A C 1
ATOM 697 O O . ILE A 1 89 ? -0.106 -7.187 6.231 1.00 95.19 89 ILE A O 1
ATOM 701 N N . ARG A 1 90 ? -0.531 -8.192 8.194 1.00 96.00 90 ARG A N 1
ATOM 702 C CA . ARG A 1 90 ? -0.888 -9.485 7.603 1.00 96.00 90 ARG A CA 1
ATOM 703 C C . ARG A 1 90 ? -1.996 -9.374 6.553 1.00 96.00 90 ARG A C 1
ATOM 705 O O . ARG A 1 90 ? -1.865 -9.940 5.484 1.00 96.00 90 ARG A O 1
ATOM 712 N N . ALA A 1 91 ? -3.071 -8.645 6.849 1.00 95.94 91 ALA A N 1
ATOM 713 C CA . ALA A 1 91 ? -4.185 -8.515 5.916 1.00 95.94 91 ALA A CA 1
ATOM 714 C C . ALA A 1 91 ? -3.793 -7.772 4.631 1.00 95.94 91 ALA A C 1
ATOM 716 O O . ALA A 1 91 ? -4.300 -8.119 3.570 1.00 95.94 91 ALA A O 1
ATOM 717 N N . VAL A 1 92 ? -2.918 -6.764 4.725 1.00 95.50 92 VAL A N 1
ATOM 718 C CA . VAL A 1 92 ? -2.390 -6.062 3.547 1.00 95.50 92 VAL A CA 1
ATOM 719 C C . VAL A 1 92 ? -1.456 -6.979 2.762 1.00 95.50 92 VAL A C 1
ATOM 721 O O . VAL A 1 92 ? -1.668 -7.127 1.565 1.00 95.50 92 VAL A O 1
ATOM 724 N N . ASP A 1 93 ? -0.497 -7.631 3.427 1.00 94.44 93 ASP A N 1
ATOM 725 C CA . ASP A 1 93 ? 0.462 -8.549 2.796 1.00 94.44 93 ASP A CA 1
ATOM 726 C C . ASP A 1 93 ? -0.243 -9.701 2.060 1.00 94.44 93 ASP A C 1
ATOM 728 O O . ASP A 1 93 ? 0.121 -9.997 0.929 1.00 94.44 93 ASP A O 1
ATOM 732 N N . ASP A 1 94 ? -1.315 -10.272 2.630 1.00 95.44 94 ASP A N 1
ATOM 733 C CA . ASP A 1 94 ? -2.125 -11.337 2.004 1.00 95.44 94 ASP A CA 1
ATOM 734 C C . ASP A 1 94 ? -2.788 -10.902 0.667 1.00 95.44 94 ASP A C 1
ATOM 736 O O . ASP A 1 94 ? -3.331 -11.739 -0.054 1.00 95.44 94 ASP A O 1
ATOM 740 N N . HIS A 1 95 ? -2.791 -9.601 0.345 1.00 94.94 95 HIS A N 1
ATOM 741 C CA . HIS A 1 95 ? -3.357 -9.024 -0.884 1.00 94.94 95 HIS A CA 1
ATOM 742 C C . HIS A 1 95 ? -2.307 -8.359 -1.792 1.00 94.94 95 HIS A C 1
ATOM 744 O O . HIS A 1 95 ? -2.669 -7.801 -2.833 1.00 94.94 95 HIS A O 1
ATOM 750 N N . LEU A 1 96 ? -1.027 -8.376 -1.413 1.00 91.81 96 LEU A N 1
ATOM 751 C CA . LEU A 1 96 ? 0.067 -7.901 -2.262 1.00 91.81 96 LEU A CA 1
ATOM 752 C C . LEU A 1 96 ? 0.564 -9.034 -3.168 1.00 91.81 96 LEU A C 1
ATOM 754 O O . LEU A 1 96 ? 0.402 -10.210 -2.856 1.00 91.81 96 LEU A O 1
ATOM 758 N N . SER A 1 97 ? 1.137 -8.684 -4.324 1.00 78.06 97 SER A N 1
ATOM 759 C CA . SER A 1 97 ? 1.788 -9.682 -5.176 1.00 78.06 97 SER A CA 1
ATOM 760 C C . SER A 1 97 ? 3.071 -10.192 -4.523 1.00 78.06 97 SER A C 1
ATOM 762 O O . 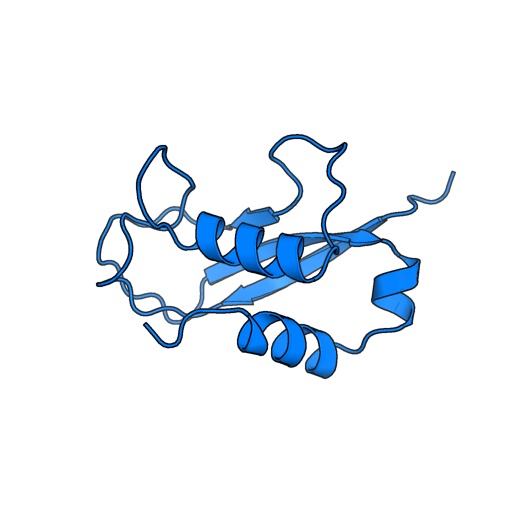SER A 1 97 ? 3.808 -9.403 -3.939 1.00 78.06 97 SER A O 1
ATOM 764 N N . ASP A 1 98 ? 3.371 -11.479 -4.710 1.00 71.62 98 ASP A N 1
ATOM 765 C CA . ASP A 1 98 ? 4.678 -12.069 -4.372 1.00 71.62 98 ASP A CA 1
ATOM 766 C C . ASP A 1 98 ? 5.806 -11.615 -5.330 1.00 71.62 98 ASP A C 1
ATOM 768 O O . ASP A 1 98 ? 6.979 -11.911 -5.102 1.00 71.62 98 ASP A O 1
ATOM 772 N N . GLU A 1 99 ? 5.435 -10.920 -6.414 1.00 55.31 99 GLU A N 1
ATOM 773 C CA . GLU A 1 99 ? 6.315 -10.313 -7.429 1.00 55.31 99 GLU A CA 1
ATOM 774 C C . GLU A 1 99 ? 6.846 -8.926 -7.062 1.00 55.31 99 GLU A C 1
ATOM 776 O O . GLU A 1 99 ? 6.046 -8.105 -6.544 1.00 55.31 99 GLU A O 1
#

Sequence (99 aa):
MTDDNVRLAFRIGYLGDSFHGSQIQPDVKTVQGELIKAFNQLKWLDKSQDGHNLVLSSRTDAGVNVRLNGGVVSIKRSLWQALTPRKMIRAVDDHLSDE

pLDDT: mean 91.28, std 10.08, range [44.31, 98.06]

Secondary structure (DSSP, 8-state):
---SEEEEEEEEEE-STT-S-SS--TTS--HHHHHHHHHHHTT-S-TTS-S-SEEES----TT--EEEEEEEEEEEHHHHHH--HHHHHHHHHTTS---